Protein AF-A0A7K3NIC3-F1 (afdb_monomer_lite)

Sequence (72 aa):
MLDPAYLKKIEAYITSGDLAFDFENGDEDRKGLILDFLEQLMDLAELADETATQLIFKGSALEAFLRTNSDK

Foldseek 3Di:
DPDVVVVVVVVCCVPVCVLVVQCVPDDPVSVVVSVVVVVVVVVVVVVVVVVVVCVVCVPPVVVVVVVVVVVD

Organism: NCBI:txid63561

pLDDT: mean 88.43, std 14.46, range [47.47, 98.5]

Secondary structure (DSSP, 8-state):
---HHHHHHHHHHHHSSHHHHHHHHS-HHHHHHHHHHHHHHHHHHHHHHHHHHHHHHHHHHHHHHHHHHH--

Structure (mmCIF, N/CA/C/O backbone):
data_AF-A0A7K3NIC3-F1
#
_entry.id   AF-A0A7K3NIC3-F1
#
loop_
_atom_site.group_PDB
_atom_site.id
_atom_site.type_symbol
_atom_site.label_atom_id
_atom_site.label_alt_id
_atom_site.label_comp_id
_atom_site.label_asym_id
_atom_site.label_entity_id
_atom_site.label_seq_id
_atom_site.pdbx_PDB_ins_code
_atom_site.Cartn_x
_atom_site.Cartn_y
_atom_site.Cartn_z
_atom_site.occupancy
_atom_site.B_iso_or_equiv
_atom_site.auth_seq_id
_atom_site.auth_comp_id
_atom_site.auth_asym_id
_atom_site.auth_atom_id
_atom_site.pdbx_PDB_model_num
ATOM 1 N N . MET A 1 1 ? -8.963 -13.436 3.735 1.00 70.19 1 MET A N 1
ATOM 2 C CA . MET A 1 1 ? -8.956 -11.969 3.551 1.00 70.19 1 MET A CA 1
ATOM 3 C C . MET A 1 1 ? -8.188 -11.216 4.647 1.00 70.19 1 MET A C 1
ATOM 5 O O . MET A 1 1 ? -8.189 -10.001 4.641 1.00 70.19 1 MET A O 1
ATOM 9 N N . LEU A 1 2 ? -7.440 -11.896 5.522 1.00 76.94 2 LEU A N 1
ATOM 10 C CA . LEU A 1 2 ? -6.360 -11.293 6.306 1.00 76.94 2 LEU A CA 1
ATOM 11 C C . LEU A 1 2 ? -5.146 -12.189 6.076 1.00 76.94 2 LEU A C 1
ATOM 13 O O . LEU A 1 2 ? -4.990 -13.187 6.772 1.00 76.94 2 LEU A O 1
ATOM 17 N N . ASP A 1 3 ? -4.395 -11.930 5.006 1.00 89.69 3 ASP A 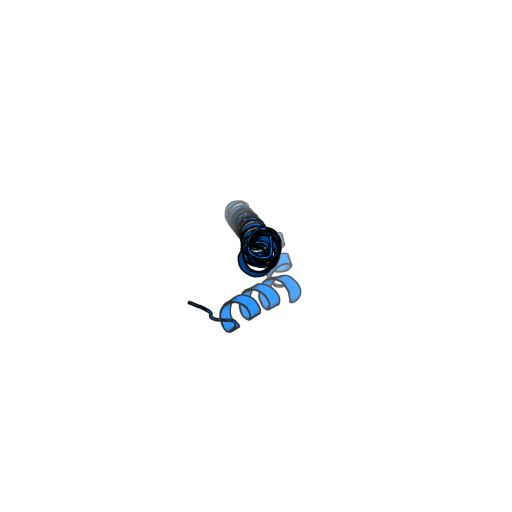N 1
ATOM 18 C CA . ASP A 1 3 ? -3.214 -12.720 4.645 1.00 89.69 3 ASP A CA 1
ATOM 19 C C . ASP A 1 3 ? -1.941 -11.882 4.839 1.00 89.69 3 ASP A C 1
ATOM 21 O O . ASP A 1 3 ? -1.548 -11.126 3.944 1.00 89.69 3 ASP A O 1
ATOM 25 N N . PRO A 1 4 ? -1.266 -12.012 5.996 1.00 89.62 4 PRO A N 1
ATOM 26 C CA . PRO A 1 4 ? -0.015 -11.312 6.254 1.00 89.62 4 PRO A CA 1
ATOM 27 C C . PRO A 1 4 ? 1.106 -11.715 5.294 1.00 89.62 4 PRO A C 1
ATOM 29 O O . PRO A 1 4 ? 2.063 -10.962 5.131 1.00 89.62 4 PRO A O 1
ATOM 32 N N . ALA A 1 5 ? 1.025 -12.892 4.660 1.00 94.50 5 ALA A N 1
ATOM 33 C CA . ALA A 1 5 ? 2.046 -13.325 3.717 1.00 94.50 5 ALA A CA 1
ATOM 34 C C . ALA A 1 5 ? 2.063 -12.434 2.471 1.00 94.50 5 ALA A C 1
ATOM 36 O O . ALA A 1 5 ? 3.134 -12.191 1.919 1.00 94.50 5 ALA A O 1
ATOM 37 N N . TYR A 1 6 ? 0.909 -11.911 2.048 1.00 92.81 6 TYR A N 1
ATOM 38 C CA . TYR A 1 6 ? 0.844 -10.983 0.923 1.00 92.81 6 TYR A CA 1
ATOM 39 C C . TYR A 1 6 ? 1.478 -9.628 1.260 1.00 92.81 6 TYR A C 1
ATOM 41 O O . TYR A 1 6 ? 2.293 -9.132 0.486 1.00 92.81 6 TYR A O 1
ATOM 49 N N . LEU A 1 7 ? 1.210 -9.087 2.454 1.00 94.56 7 LEU A N 1
ATOM 50 C CA . LEU A 1 7 ? 1.851 -7.851 2.924 1.00 94.56 7 LEU A CA 1
ATOM 51 C C . LEU A 1 7 ? 3.377 -7.993 2.993 1.00 94.56 7 LEU A C 1
ATOM 53 O O . LEU A 1 7 ? 4.098 -7.122 2.518 1.00 94.56 7 LEU A O 1
ATOM 57 N N . LYS A 1 8 ? 3.874 -9.136 3.481 1.00 96.25 8 LYS A N 1
ATOM 58 C CA . LYS A 1 8 ? 5.316 -9.429 3.509 1.00 96.25 8 LYS A CA 1
ATOM 59 C C . LYS A 1 8 ? 5.948 -9.504 2.121 1.00 96.25 8 LYS A C 1
ATOM 61 O O . LYS A 1 8 ? 7.112 -9.157 1.970 1.00 96.25 8 LYS A O 1
ATOM 66 N N . LYS A 1 9 ? 5.212 -9.967 1.106 1.00 96.56 9 LYS A N 1
ATOM 67 C CA . LYS A 1 9 ? 5.707 -9.970 -0.281 1.00 96.56 9 LYS A CA 1
ATOM 68 C C . LYS A 1 9 ? 5.863 -8.550 -0.814 1.00 96.56 9 LYS A C 1
ATOM 70 O O . LYS A 1 9 ? 6.870 -8.265 -1.450 1.00 96.56 9 LYS A O 1
ATOM 75 N N . ILE A 1 10 ? 4.895 -7.678 -0.532 1.00 95.94 10 ILE A N 1
ATOM 76 C CA . ILE A 1 10 ? 4.958 -6.262 -0.915 1.00 95.94 10 ILE A CA 1
ATOM 77 C C . ILE A 1 10 ? 6.140 -5.586 -0.213 1.00 95.94 10 ILE A C 1
ATOM 79 O O . ILE A 1 10 ? 6.967 -4.963 -0.870 1.00 95.94 10 ILE A O 1
ATOM 83 N N . GLU A 1 11 ? 6.268 -5.775 1.102 1.00 97.00 11 GLU A N 1
ATOM 84 C CA . GLU A 1 11 ? 7.389 -5.252 1.890 1.00 97.00 11 GLU A CA 1
ATOM 85 C C . GLU A 1 11 ? 8.740 -5.732 1.341 1.00 97.00 11 GLU A C 1
ATOM 87 O O . GLU A 1 11 ? 9.647 -4.925 1.138 1.00 97.00 11 GLU A O 1
ATOM 92 N N . ALA A 1 12 ? 8.872 -7.027 1.038 1.00 97.88 12 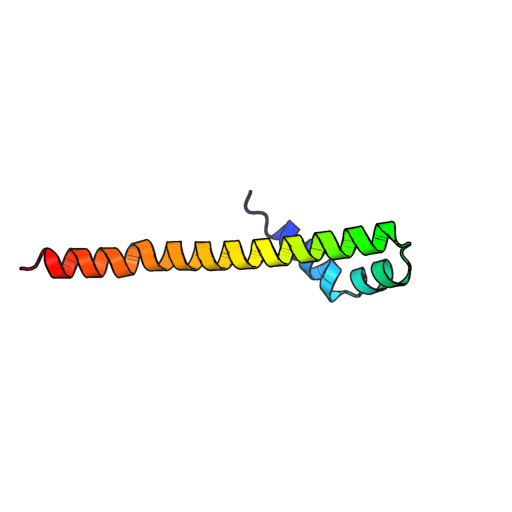ALA A N 1
ATOM 93 C CA . ALA A 1 12 ? 10.090 -7.584 0.457 1.00 97.88 12 ALA A CA 1
ATOM 94 C C . ALA A 1 12 ? 10.400 -6.981 -0.921 1.00 97.88 12 ALA A C 1
ATOM 96 O O . ALA A 1 12 ? 11.547 -6.631 -1.180 1.00 97.88 12 ALA A O 1
ATOM 97 N N . TYR A 1 13 ? 9.403 -6.810 -1.791 1.00 97.25 13 TYR A N 1
ATOM 98 C CA . TYR A 1 13 ? 9.603 -6.198 -3.107 1.00 97.25 13 TYR A CA 1
ATOM 99 C C . TYR A 1 13 ? 10.086 -4.742 -3.004 1.00 97.25 13 TYR A C 1
ATOM 101 O O . TYR A 1 13 ? 11.019 -4.349 -3.702 1.00 97.25 13 TYR A O 1
ATOM 109 N N . ILE A 1 14 ? 9.515 -3.963 -2.080 1.00 96.75 14 ILE A N 1
ATOM 110 C CA . ILE A 1 14 ? 9.900 -2.562 -1.847 1.00 96.75 14 ILE A CA 1
ATOM 111 C C . ILE A 1 14 ? 11.311 -2.459 -1.242 1.00 96.75 14 ILE A C 1
ATOM 113 O O . ILE A 1 14 ? 12.090 -1.593 -1.631 1.00 96.75 14 ILE A O 1
ATOM 117 N N . THR A 1 15 ? 11.654 -3.327 -0.286 1.00 97.31 15 THR A N 1
ATOM 118 C CA . THR A 1 15 ? 12.889 -3.194 0.516 1.00 97.31 15 THR A CA 1
ATOM 119 C C . THR A 1 15 ? 14.103 -3.935 -0.047 1.00 97.31 15 THR A C 1
ATOM 121 O O . THR A 1 15 ? 15.232 -3.593 0.298 1.00 97.31 15 THR A O 1
ATOM 124 N N . SER A 1 16 ? 13.904 -4.930 -0.913 1.00 97.62 16 SER A N 1
ATOM 125 C CA . SER A 1 16 ? 14.985 -5.731 -1.516 1.00 97.62 16 SER A CA 1
ATOM 126 C C . SER A 1 16 ? 15.820 -4.981 -2.556 1.00 97.62 16 SER A C 1
ATOM 128 O O . SER A 1 16 ? 16.930 -5.411 -2.864 1.00 97.62 16 SER A O 1
ATOM 130 N N . GLY A 1 17 ? 15.299 -3.876 -3.094 1.00 96.31 17 GLY A N 1
ATOM 131 C CA . GLY A 1 17 ? 15.855 -3.196 -4.265 1.00 96.31 17 GLY A CA 1
ATOM 132 C C . GLY A 1 17 ? 15.274 -3.687 -5.595 1.00 96.31 17 GLY A C 1
ATOM 133 O O . GLY A 1 17 ? 15.496 -3.026 -6.608 1.00 96.31 17 GLY A O 1
ATOM 134 N N . ASP A 1 18 ? 14.477 -4.763 -5.599 1.00 97.69 18 ASP A N 1
ATOM 135 C CA . ASP A 1 18 ? 13.824 -5.288 -6.806 1.00 97.69 18 ASP A CA 1
ATOM 136 C C . ASP A 1 18 ? 12.891 -4.246 -7.438 1.00 97.69 18 ASP A C 1
ATOM 138 O O . ASP A 1 18 ? 12.913 -4.057 -8.651 1.00 97.69 18 ASP A O 1
ATOM 142 N N . LEU A 1 19 ? 12.123 -3.505 -6.627 1.00 97.75 19 LEU A N 1
ATOM 143 C CA . LEU A 1 19 ? 11.277 -2.418 -7.130 1.00 97.75 19 LEU A CA 1
ATOM 144 C C . LEU A 1 19 ? 12.097 -1.322 -7.817 1.00 97.75 19 LEU A C 1
ATOM 146 O O . LEU A 1 19 ? 11.721 -0.859 -8.891 1.00 97.75 19 LEU A O 1
ATOM 150 N N . ALA A 1 20 ? 13.210 -0.901 -7.211 1.00 97.81 20 ALA A N 1
ATOM 151 C CA . ALA A 1 20 ? 14.069 0.133 -7.784 1.00 97.81 20 ALA A CA 1
ATOM 152 C C . ALA A 1 20 ? 14.693 -0.345 -9.101 1.00 97.81 20 ALA A C 1
ATOM 154 O O . ALA A 1 20 ? 14.676 0.382 -10.091 1.00 97.81 20 ALA A O 1
ATOM 155 N N . PHE A 1 21 ? 15.161 -1.595 -9.136 1.00 98.19 21 PHE A N 1
ATOM 156 C CA . PHE A 1 21 ? 15.686 -2.217 -10.343 1.00 98.19 21 PHE A CA 1
ATOM 157 C C . PHE A 1 21 ? 14.634 -2.282 -11.460 1.00 98.19 21 PHE A C 1
ATOM 159 O O . PHE A 1 21 ? 14.906 -1.851 -12.582 1.00 98.19 21 PHE A O 1
ATOM 166 N N . ASP A 1 22 ? 13.429 -2.771 -11.159 1.00 97.88 22 ASP A N 1
ATOM 167 C CA . ASP A 1 22 ? 12.313 -2.839 -12.108 1.00 97.88 22 ASP A CA 1
ATOM 168 C C . ASP A 1 22 ? 11.918 -1.453 -12.623 1.00 97.88 22 ASP A C 1
ATOM 170 O O . ASP A 1 22 ? 11.605 -1.291 -13.802 1.00 97.88 22 ASP A O 1
ATOM 174 N N . PHE A 1 23 ? 11.931 -0.447 -11.747 1.00 98.12 23 PHE A N 1
ATOM 175 C CA . PHE A 1 23 ? 11.608 0.920 -12.118 1.00 98.12 23 PHE A CA 1
ATOM 176 C C . PHE A 1 23 ? 12.680 1.517 -13.032 1.00 98.12 23 PHE A C 1
ATOM 178 O O . PHE A 1 23 ? 12.349 2.079 -14.068 1.00 98.12 23 PHE A O 1
ATOM 185 N N . GLU A 1 24 ? 13.964 1.380 -12.704 1.00 98.25 24 GLU A N 1
ATOM 186 C CA . GLU A 1 24 ? 15.062 1.937 -13.504 1.00 98.25 24 GLU A CA 1
ATOM 187 C C . GLU A 1 24 ? 15.154 1.301 -14.898 1.00 98.25 24 GLU A C 1
ATOM 189 O O . GLU A 1 24 ? 15.396 2.006 -15.883 1.00 98.25 24 GLU A O 1
ATOM 194 N N . ASN A 1 25 ? 14.917 -0.011 -14.982 1.00 98.06 25 ASN A N 1
ATOM 195 C CA . ASN A 1 25 ? 15.067 -0.798 -16.208 1.00 98.06 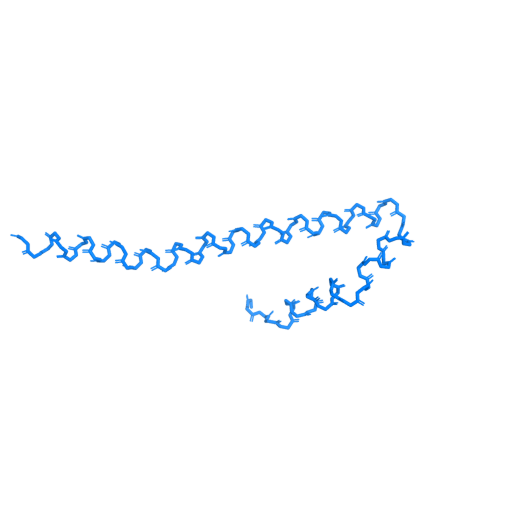25 ASN A CA 1
ATOM 196 C C . ASN A 1 25 ? 13.754 -0.991 -16.989 1.00 98.06 25 ASN A C 1
ATOM 198 O O . ASN A 1 25 ? 13.777 -1.544 -18.089 1.00 98.06 25 ASN A O 1
ATOM 202 N N . GLY A 1 26 ? 12.619 -0.548 -16.443 1.00 96.44 26 GLY A N 1
ATOM 203 C CA . GLY A 1 26 ? 11.316 -0.601 -17.099 1.00 96.44 26 GLY A CA 1
ATOM 204 C C . GLY A 1 26 ? 11.142 0.453 -18.197 1.00 96.44 26 GLY A C 1
ATOM 205 O O . GLY A 1 26 ? 11.752 1.530 -18.170 1.00 96.44 26 GLY A O 1
ATOM 206 N N . ASP A 1 27 ? 10.266 0.152 -19.155 1.00 98.00 27 ASP A N 1
ATOM 207 C CA . ASP A 1 27 ? 9.728 1.148 -20.083 1.00 98.00 27 ASP A CA 1
ATOM 208 C C . ASP A 1 27 ? 8.775 2.125 -19.365 1.00 98.00 27 ASP A C 1
ATOM 210 O O . ASP A 1 27 ? 8.517 2.011 -18.163 1.00 98.00 27 ASP A O 1
ATOM 214 N N . GLU A 1 28 ? 8.299 3.150 -20.077 1.00 97.81 28 GLU A N 1
ATOM 215 C CA . GLU A 1 28 ? 7.423 4.174 -19.489 1.00 97.81 28 GLU A CA 1
ATOM 216 C C . GLU A 1 28 ? 6.126 3.576 -18.931 1.00 97.81 28 GLU A C 1
ATOM 218 O O . GLU A 1 28 ? 5.715 3.945 -17.830 1.00 97.81 28 GLU A O 1
ATOM 223 N N . ASP A 1 29 ? 5.542 2.597 -19.626 1.00 97.81 29 ASP A N 1
ATOM 224 C CA . ASP A 1 29 ? 4.332 1.905 -19.179 1.00 97.81 29 ASP A CA 1
ATOM 225 C C . ASP A 1 29 ? 4.582 1.146 -17.867 1.00 97.81 29 ASP A C 1
ATOM 227 O O . ASP A 1 29 ? 3.812 1.267 -16.911 1.00 97.81 29 ASP A O 1
ATOM 231 N N . ARG A 1 30 ? 5.692 0.400 -17.765 1.00 97.06 30 ARG A N 1
ATOM 232 C CA . ARG A 1 30 ? 6.064 -0.316 -16.537 1.00 97.06 30 ARG A CA 1
ATOM 233 C C . ARG A 1 30 ? 6.329 0.639 -15.380 1.00 97.06 30 ARG A C 1
ATOM 235 O O . ARG A 1 30 ? 5.916 0.348 -14.258 1.00 97.06 30 ARG A O 1
ATOM 242 N N . LYS A 1 31 ? 6.995 1.766 -15.639 1.00 98.50 31 LYS A N 1
ATOM 243 C CA . LYS A 1 31 ? 7.236 2.810 -14.634 1.00 98.50 31 LYS A CA 1
ATOM 244 C C . LYS A 1 31 ? 5.925 3.394 -14.121 1.00 98.50 31 LYS A C 1
ATOM 246 O O . LYS A 1 31 ? 5.763 3.493 -12.908 1.00 98.50 31 LYS A O 1
ATOM 251 N N . GLY A 1 32 ? 4.990 3.708 -15.019 1.00 98.12 32 GLY A N 1
ATOM 252 C CA . GLY A 1 32 ? 3.649 4.173 -14.661 1.00 98.12 32 GLY A CA 1
ATOM 253 C C . GLY A 1 32 ? 2.928 3.180 -13.753 1.00 98.12 32 GLY A C 1
ATOM 254 O O . GLY A 1 32 ? 2.528 3.536 -12.652 1.00 98.12 32 GLY A O 1
ATOM 255 N N . LEU A 1 33 ? 2.893 1.900 -14.138 1.00 98.06 33 LEU A N 1
ATOM 256 C CA . LEU A 1 33 ? 2.262 0.849 -13.329 1.00 98.06 33 LEU A CA 1
ATOM 257 C C . LEU A 1 33 ? 2.863 0.713 -11.922 1.00 98.06 33 LEU A C 1
ATOM 259 O O . LEU A 1 33 ? 2.138 0.426 -10.971 1.00 98.06 33 LEU A O 1
ATOM 263 N N . ILE A 1 34 ? 4.181 0.882 -11.779 1.00 98.12 34 ILE A N 1
ATOM 264 C CA . ILE A 1 34 ? 4.840 0.846 -10.466 1.00 98.12 34 ILE A CA 1
ATOM 265 C C . ILE A 1 34 ? 4.412 2.048 -9.618 1.00 98.12 34 ILE A C 1
ATOM 267 O O . ILE A 1 34 ? 4.123 1.871 -8.435 1.00 98.12 34 ILE A O 1
ATOM 271 N N . LEU A 1 35 ? 4.352 3.248 -10.201 1.00 98.50 35 LEU A N 1
ATOM 272 C CA . LEU A 1 35 ? 3.922 4.454 -9.488 1.00 98.50 35 LEU A CA 1
ATOM 273 C C . LEU A 1 35 ? 2.456 4.360 -9.060 1.00 98.50 35 LEU A C 1
ATOM 275 O O . LEU A 1 35 ? 2.172 4.571 -7.885 1.00 98.50 35 LEU A O 1
ATOM 279 N N . ASP A 1 36 ? 1.568 3.942 -9.961 1.00 98.50 36 ASP A N 1
ATOM 280 C CA . ASP A 1 36 ? 0.143 3.755 -9.668 1.00 98.50 36 ASP A CA 1
ATOM 281 C C . ASP A 1 36 ? -0.064 2.734 -8.539 1.00 98.50 36 ASP A C 1
ATOM 283 O O . ASP A 1 36 ? -0.897 2.910 -7.649 1.00 98.50 36 ASP A O 1
ATOM 287 N N . PHE A 1 37 ? 0.719 1.651 -8.543 1.00 97.75 37 PHE A N 1
ATOM 288 C CA . PHE A 1 37 ? 0.667 0.648 -7.484 1.00 97.75 37 PHE A CA 1
ATOM 289 C C . PHE A 1 37 ? 1.117 1.212 -6.129 1.00 97.75 37 PHE A C 1
ATOM 291 O O . PHE A 1 37 ? 0.496 0.922 -5.105 1.00 97.75 37 PHE A O 1
ATOM 298 N N . LEU A 1 38 ? 2.184 2.015 -6.103 1.00 98.06 38 LEU A N 1
ATOM 299 C CA . LEU A 1 38 ? 2.659 2.662 -4.879 1.00 98.06 38 LEU A CA 1
ATOM 300 C C . LEU A 1 38 ? 1.649 3.685 -4.345 1.00 98.06 38 LEU A C 1
ATOM 302 O O . LEU A 1 38 ? 1.412 3.708 -3.139 1.00 98.06 38 LEU A O 1
ATOM 306 N N . GLU A 1 39 ? 1.019 4.469 -5.220 1.00 98.44 39 GLU A N 1
ATOM 307 C CA . GLU A 1 39 ? -0.049 5.408 -4.856 1.00 98.44 39 GLU A CA 1
ATOM 308 C C . GLU A 1 39 ? -1.225 4.676 -4.196 1.00 98.44 39 GLU A C 1
ATOM 310 O O . GLU A 1 39 ? -1.624 5.012 -3.083 1.00 98.44 39 GLU A O 1
ATOM 315 N N . GLN A 1 40 ? -1.686 3.571 -4.787 1.00 98.25 40 GLN A N 1
ATOM 316 C CA . GLN A 1 40 ? -2.749 2.751 -4.194 1.00 98.25 40 GLN A CA 1
ATOM 317 C C . GLN A 1 40 ? -2.380 2.170 -2.821 1.00 98.25 40 GLN A C 1
ATOM 319 O O . GLN A 1 40 ? -3.247 2.019 -1.957 1.00 98.25 40 GLN A O 1
ATOM 324 N N . LEU A 1 41 ? -1.110 1.813 -2.599 1.00 97.44 41 LEU A N 1
ATOM 325 C CA . LEU A 1 41 ? -0.652 1.357 -1.284 1.00 97.44 41 LEU A CA 1
ATOM 326 C C . LEU A 1 41 ? -0.681 2.480 -0.247 1.00 97.44 41 LEU A C 1
ATOM 328 O O . LEU A 1 41 ? -1.003 2.213 0.912 1.00 97.44 41 LEU A O 1
ATOM 332 N N . MET A 1 42 ? -0.357 3.709 -0.648 1.00 98.19 42 MET A N 1
ATOM 333 C CA . MET A 1 42 ? -0.428 4.882 0.224 1.00 98.19 42 MET A CA 1
ATOM 334 C C . MET A 1 42 ? -1.876 5.188 0.617 1.00 98.19 42 MET A C 1
ATOM 336 O O . MET A 1 42 ? -2.159 5.284 1.811 1.00 98.19 42 MET A O 1
ATOM 340 N N . ASP A 1 43 ? -2.797 5.219 -0.349 1.00 98.44 43 ASP A N 1
ATOM 341 C CA . ASP A 1 43 ? -4.232 5.417 -0.097 1.00 98.44 43 ASP A CA 1
ATOM 342 C C . ASP A 1 43 ? -4.795 4.341 0.844 1.00 98.44 43 ASP A C 1
ATOM 344 O O . ASP A 1 43 ? -5.563 4.618 1.769 1.00 98.44 43 ASP A O 1
ATOM 348 N N . LEU A 1 44 ? -4.389 3.081 0.642 1.00 97.12 44 LEU A N 1
ATOM 349 C CA . LEU A 1 44 ? -4.812 1.980 1.501 1.00 97.12 44 LEU A CA 1
ATOM 350 C C . LEU A 1 44 ? -4.246 2.108 2.921 1.00 97.12 44 LEU A C 1
ATOM 352 O O . LEU A 1 44 ? -4.930 1.740 3.878 1.00 97.12 44 LEU A O 1
ATOM 356 N N . ALA A 1 45 ? -3.015 2.602 3.071 1.00 96.56 45 ALA A N 1
ATOM 357 C CA . ALA A 1 45 ? -2.410 2.835 4.377 1.00 96.56 45 ALA A CA 1
ATOM 358 C C . ALA A 1 45 ? -3.148 3.938 5.150 1.00 96.56 45 ALA A C 1
ATOM 360 O O . ALA A 1 45 ? -3.433 3.749 6.333 1.00 96.56 45 ALA A O 1
ATOM 361 N N . GLU A 1 46 ? -3.520 5.036 4.485 1.00 98.00 46 GLU A N 1
ATOM 362 C CA . GLU A 1 46 ? -4.334 6.105 5.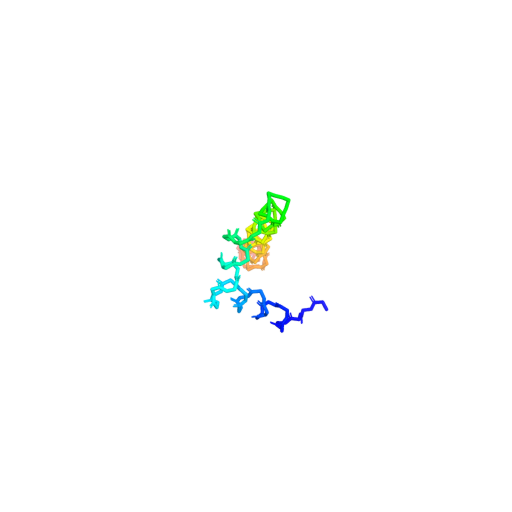077 1.00 98.00 46 GLU A CA 1
ATOM 363 C C . GLU A 1 46 ? -5.711 5.581 5.505 1.00 98.00 46 GLU A C 1
ATOM 365 O O . GLU A 1 46 ? -6.100 5.716 6.666 1.00 98.00 46 GLU A O 1
ATOM 370 N N . LEU A 1 47 ? -6.408 4.862 4.618 1.00 97.81 47 LEU A N 1
ATOM 371 C CA . LEU A 1 47 ? -7.698 4.248 4.941 1.00 97.81 47 LEU A CA 1
ATOM 372 C C . LEU A 1 47 ? -7.598 3.271 6.124 1.00 97.81 47 LEU A C 1
ATOM 374 O O . LEU A 1 47 ? -8.502 3.202 6.965 1.00 97.81 47 LEU A O 1
ATOM 378 N N . ALA A 1 48 ? -6.522 2.484 6.188 1.00 95.81 48 ALA A N 1
ATOM 379 C CA . ALA A 1 48 ? -6.286 1.549 7.279 1.00 95.81 48 ALA A CA 1
ATOM 380 C C . ALA A 1 48 ? -6.072 2.277 8.614 1.00 95.81 48 ALA A C 1
ATOM 382 O O . ALA A 1 48 ? -6.626 1.836 9.624 1.00 95.81 48 ALA A O 1
ATOM 383 N N . ASP A 1 49 ? -5.331 3.388 8.623 1.00 96.38 49 ASP A N 1
ATOM 384 C CA . ASP A 1 49 ? -5.114 4.214 9.815 1.00 96.38 49 ASP A CA 1
ATOM 385 C C . ASP A 1 49 ? -6.411 4.875 10.303 1.00 96.38 49 ASP A C 1
ATOM 387 O O . ASP A 1 49 ? -6.778 4.740 11.476 1.00 96.38 49 ASP A O 1
ATOM 391 N N . GLU A 1 50 ? -7.176 5.493 9.398 1.00 96.88 50 GLU A N 1
ATOM 392 C CA . GLU A 1 50 ? -8.482 6.071 9.727 1.00 96.88 50 GLU A CA 1
ATOM 393 C C . GLU A 1 50 ? -9.425 5.012 10.303 1.00 96.88 50 GLU A C 1
ATOM 395 O O . GLU A 1 50 ? -10.098 5.226 11.318 1.00 96.88 50 GLU A O 1
ATOM 400 N N . THR A 1 51 ? -9.460 3.836 9.674 1.00 95.06 51 THR A N 1
ATOM 401 C CA . THR A 1 51 ? -10.288 2.717 10.121 1.00 95.06 51 THR A CA 1
ATOM 402 C C . THR A 1 51 ? -9.840 2.221 11.494 1.00 95.06 51 THR A C 1
ATOM 404 O O . THR A 1 51 ? -10.682 2.008 12.367 1.00 95.06 51 THR A O 1
ATOM 407 N N . ALA A 1 52 ? -8.533 2.074 11.728 1.00 93.81 52 ALA A N 1
ATOM 408 C CA . ALA A 1 52 ? -7.989 1.672 13.021 1.00 93.81 52 ALA A CA 1
ATOM 409 C C . ALA A 1 52 ? -8.339 2.691 14.116 1.00 93.81 52 ALA A C 1
ATOM 411 O O . ALA A 1 52 ? -8.851 2.309 15.171 1.00 93.81 52 ALA A O 1
ATOM 412 N N . THR A 1 53 ? -8.164 3.983 13.836 1.00 91.81 53 THR A N 1
ATOM 413 C CA . THR A 1 53 ? -8.561 5.088 14.717 1.00 91.81 53 THR A CA 1
ATOM 414 C C . THR A 1 53 ? -10.047 4.992 15.061 1.00 91.81 53 THR A C 1
ATOM 416 O O . THR A 1 53 ? -10.422 4.968 16.236 1.00 91.81 53 THR A O 1
ATOM 419 N N . GLN A 1 54 ? -10.920 4.844 14.064 1.00 91.75 54 GLN A N 1
ATOM 420 C CA . GLN A 1 54 ? -12.352 4.683 14.303 1.00 91.75 54 GLN A CA 1
ATOM 421 C C . GLN A 1 54 ? -12.672 3.449 15.153 1.00 91.75 54 GLN A C 1
ATOM 423 O O . GLN A 1 54 ? -13.511 3.542 16.045 1.00 91.75 54 GLN A O 1
ATOM 428 N N . LEU A 1 55 ? -12.026 2.308 14.912 1.00 89.44 55 LEU A N 1
ATOM 429 C CA . LEU A 1 55 ? -12.254 1.085 15.686 1.00 89.44 55 LEU A CA 1
ATOM 430 C C . LEU A 1 55 ? -11.833 1.244 17.156 1.00 89.44 55 LEU A C 1
ATOM 432 O O . LEU A 1 55 ? -12.561 0.806 18.045 1.00 89.44 55 LEU A O 1
ATOM 436 N N . ILE A 1 56 ? -10.707 1.913 17.424 1.00 88.62 56 ILE A N 1
ATOM 437 C CA . ILE A 1 56 ? -10.201 2.164 18.784 1.00 88.62 56 ILE A CA 1
ATOM 438 C C . ILE A 1 56 ? -11.099 3.163 19.539 1.00 88.62 56 ILE A C 1
ATOM 440 O O . ILE A 1 56 ? -11.407 2.975 20.723 1.00 88.62 56 ILE A O 1
ATOM 444 N N . PHE A 1 57 ? -11.549 4.228 18.868 1.00 82.56 57 PHE A N 1
ATOM 445 C CA . PHE A 1 57 ? -12.254 5.340 19.518 1.00 82.56 57 PHE A CA 1
ATOM 446 C C . PHE A 1 57 ? -13.784 5.236 19.516 1.00 82.56 57 PHE A C 1
ATOM 448 O O . PHE A 1 57 ? -14.415 5.770 20.431 1.00 82.56 57 PHE A O 1
ATOM 455 N N . LYS A 1 58 ? -14.413 4.524 18.568 1.00 65.38 58 LYS A N 1
ATOM 456 C CA . LYS A 1 58 ? -15.877 4.312 18.576 1.00 65.38 58 LYS A CA 1
ATOM 457 C C . LYS A 1 58 ? -16.347 3.470 19.766 1.00 65.38 58 LYS A C 1
ATOM 459 O O . LYS A 1 58 ? -17.482 3.645 20.193 1.00 65.38 58 LYS A O 1
ATOM 464 N N . GLY A 1 59 ? -15.487 2.611 20.319 1.00 60.66 59 GLY A N 1
ATOM 465 C CA . GLY A 1 59 ? -15.722 1.964 21.612 1.00 60.66 59 GLY A CA 1
ATOM 466 C C . GLY A 1 59 ? -15.446 2.923 22.769 1.00 60.66 59 GLY A C 1
ATOM 467 O O . GLY A 1 59 ? -16.349 3.295 23.498 1.00 60.66 59 GLY A O 1
ATOM 468 N N . SER A 1 60 ? -14.217 3.419 22.900 1.00 62.72 60 SER A N 1
ATOM 469 C CA . SER A 1 60 ? -13.772 4.112 24.120 1.00 62.72 60 SER A CA 1
ATOM 470 C C . SER A 1 60 ? -14.363 5.510 24.362 1.00 62.72 60 SER A C 1
ATOM 472 O O . SER A 1 60 ? -14.731 5.820 25.494 1.00 62.72 60 SER A O 1
ATOM 474 N N . ALA A 1 61 ? -14.469 6.368 23.343 1.00 63.19 61 ALA A N 1
ATOM 475 C CA . ALA A 1 61 ? -14.906 7.756 23.528 1.00 63.19 61 ALA A CA 1
ATOM 476 C C . ALA A 1 61 ? -16.433 7.874 23.636 1.00 63.19 61 ALA A C 1
ATOM 478 O O . ALA A 1 61 ? -16.944 8.618 24.474 1.00 63.19 61 ALA A O 1
ATOM 479 N N . LEU A 1 62 ? -17.166 7.106 22.824 1.00 62.59 62 LEU A N 1
ATOM 480 C CA . LEU A 1 62 ? -18.626 7.057 22.879 1.00 62.59 62 LEU A CA 1
ATOM 481 C C . LEU A 1 62 ? -19.109 6.326 24.138 1.00 62.59 62 LEU A C 1
ATOM 483 O O . LEU A 1 62 ? -20.023 6.812 24.790 1.00 62.59 62 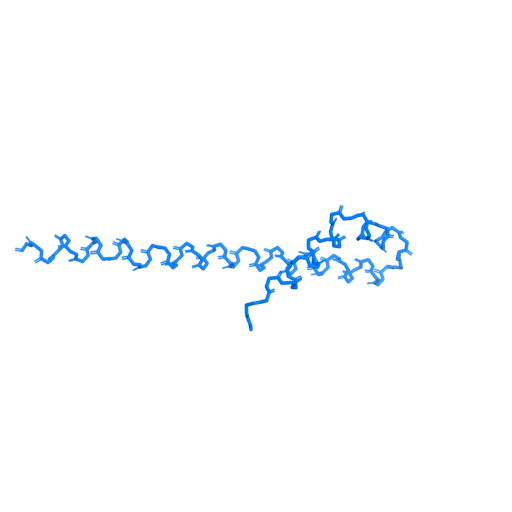LEU A O 1
ATOM 487 N N . GLU A 1 63 ? -18.479 5.219 24.541 1.00 62.97 63 GLU A N 1
ATOM 488 C CA . GLU A 1 63 ? -18.834 4.504 25.775 1.00 62.97 63 GLU A CA 1
ATOM 489 C C . GLU A 1 63 ? -18.500 5.328 27.028 1.00 62.97 63 GLU A C 1
ATOM 491 O O . GLU A 1 63 ? -19.329 5.423 27.930 1.00 62.97 63 GLU A O 1
ATOM 496 N N . ALA A 1 64 ? -17.357 6.028 27.071 1.00 66.50 64 ALA A N 1
ATOM 497 C CA . ALA A 1 64 ? -17.035 6.948 28.168 1.00 66.50 64 ALA A CA 1
ATOM 498 C C . ALA A 1 64 ? -18.002 8.148 28.242 1.00 66.50 64 ALA A C 1
ATOM 500 O O . ALA A 1 64 ? -18.406 8.556 29.337 1.00 66.50 64 ALA A O 1
ATOM 501 N N . PHE A 1 65 ? -18.421 8.691 27.094 1.00 66.88 65 PHE A N 1
ATOM 502 C CA . PHE A 1 65 ? -19.417 9.765 27.014 1.00 66.88 65 PHE A CA 1
ATOM 503 C C . PHE A 1 65 ? -20.832 9.291 27.390 1.00 66.88 65 PHE A C 1
ATOM 505 O O . PHE A 1 65 ? -21.564 9.990 28.091 1.00 66.88 65 PHE A O 1
ATOM 512 N N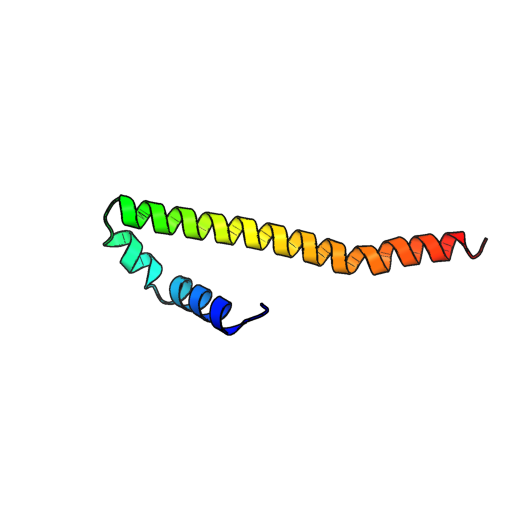 . LEU A 1 66 ? -21.230 8.090 26.967 1.00 68.31 66 LEU A N 1
ATOM 513 C CA . LEU A 1 66 ? -22.518 7.495 27.326 1.00 68.31 66 LEU A CA 1
ATOM 514 C C . LEU A 1 66 ? -22.569 7.124 28.814 1.00 68.31 66 LEU A C 1
ATOM 516 O O . LEU A 1 66 ? -23.590 7.360 29.456 1.00 68.31 66 LEU A O 1
ATOM 520 N N . ARG A 1 67 ? -21.470 6.628 29.399 1.00 63.12 67 ARG A N 1
ATOM 521 C CA . ARG A 1 67 ? -21.399 6.312 30.835 1.00 63.12 67 ARG A CA 1
ATOM 522 C C . ARG A 1 67 ? -21.500 7.565 31.705 1.00 63.12 67 ARG A C 1
ATOM 524 O O . ARG A 1 67 ? -22.303 7.609 32.626 1.00 63.12 67 ARG A O 1
ATOM 531 N N . THR A 1 68 ? -20.773 8.628 31.357 1.00 64.38 68 THR A N 1
ATOM 532 C CA . THR A 1 68 ? -20.814 9.906 32.099 1.00 64.38 68 THR A CA 1
ATOM 533 C C . THR A 1 68 ? -22.168 10.626 32.047 1.00 64.38 68 THR A C 1
ATOM 535 O O . THR A 1 68 ? -22.463 11.405 32.952 1.00 64.38 68 THR A O 1
ATOM 538 N N . ASN A 1 69 ? -22.999 10.363 31.033 1.00 60.88 69 ASN A N 1
ATOM 539 C CA . ASN A 1 69 ? -24.368 10.887 30.944 1.00 60.88 69 ASN A CA 1
ATOM 540 C C . ASN A 1 69 ? -25.445 9.943 31.506 1.00 60.88 69 ASN A C 1
ATOM 542 O O . ASN A 1 69 ? -26.563 10.394 31.721 1.00 60.88 69 ASN A O 1
ATOM 546 N N . SER A 1 70 ? -25.129 8.666 31.736 1.00 58.69 70 SER A N 1
ATOM 547 C CA . SER A 1 70 ? -26.054 7.697 32.352 1.00 58.69 70 SER A CA 1
ATOM 548 C C . SER A 1 70 ? -25.948 7.666 33.884 1.00 58.69 70 SER A C 1
ATOM 550 O O . SER A 1 70 ? -26.845 7.152 34.544 1.00 58.69 70 SER A O 1
ATOM 552 N N . ASP A 1 71 ? -24.870 8.230 34.442 1.00 57.53 71 ASP A N 1
ATOM 553 C CA . ASP A 1 71 ? -24.609 8.349 35.886 1.00 57.53 71 ASP A CA 1
ATOM 554 C C . ASP A 1 71 ? -25.118 9.687 36.497 1.00 57.53 71 ASP A C 1
ATOM 556 O O . ASP A 1 71 ? -24.734 10.045 37.614 1.00 57.53 71 ASP A O 1
ATOM 560 N N . LYS A 1 72 ? -25.961 10.449 35.781 1.00 47.47 72 LYS A N 1
ATOM 561 C CA . LYS A 1 72 ? -26.653 11.664 36.264 1.00 47.47 72 LYS A CA 1
ATOM 562 C C . LYS A 1 72 ? -28.164 11.483 36.225 1.00 47.47 72 LYS A C 1
ATOM 564 O O . LYS A 1 72 ? -28.815 12.000 37.159 1.00 47.47 72 LYS A O 1
#

Radius of gyration: 20.17 Å; chains: 1; bounding box: 42×25×56 Å